Protein AF-A0A0P9D213-F1 (afdb_monomer_lite)

Foldseek 3Di:
DVPDDDDVVQVKDKDFDDFPPDPPGGFWMWIKGQDPDQFDQAFQAGEHDPVCCVVVSGVYHSLLEMEREDTTGHQLCDPVHVQVDPVGADWDQDPVRDTDGLSLLVVLLVCLQCVQLVSCVVPPDPCLVDPNGRFKYKYKDQVVVDVCPSLVSNPWDFGDADPNRITMTM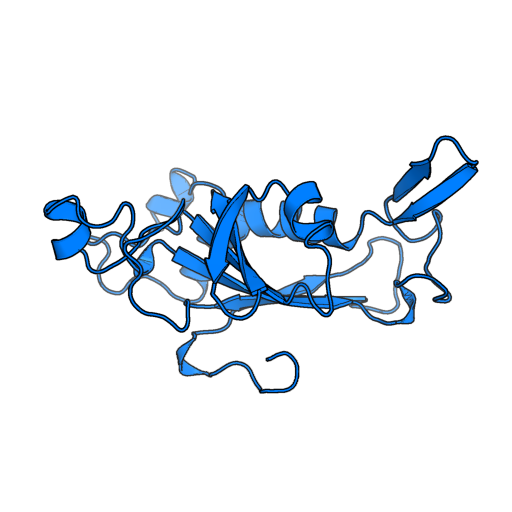DTGRGDDPVSSVD

Organism: NCBI:txid186479

Structure (mmCIF, N/CA/C/O backbone):
data_AF-A0A0P9D213-F1
#
_entry.id   AF-A0A0P9D213-F1
#
loop_
_atom_site.group_PDB
_atom_site.id
_atom_site.type_symbol
_atom_site.label_atom_id
_atom_site.label_alt_id
_atom_site.label_comp_id
_atom_site.label_asym_id
_atom_site.label_entity_id
_atom_site.label_seq_id
_atom_site.pdbx_PDB_ins_code
_atom_site.Cartn_x
_atom_site.Cartn_y
_atom_site.Cartn_z
_atom_site.occupancy
_atom_site.B_iso_or_equiv
_atom_site.auth_seq_id
_atom_site.auth_comp_id
_atom_site.auth_asym_id
_atom_site.auth_atom_id
_atom_site.pdbx_PDB_model_num
ATOM 1 N N . TYR A 1 1 ? -9.073 9.978 -10.213 1.00 45.28 1 TYR A N 1
ATOM 2 C CA . TYR A 1 1 ? -8.517 9.809 -8.860 1.00 45.28 1 TYR A CA 1
ATOM 3 C C . TYR A 1 1 ? -6.986 9.877 -8.818 1.00 45.28 1 TYR A C 1
ATOM 5 O O . TYR A 1 1 ? -6.485 10.390 -7.838 1.00 45.28 1 TYR A O 1
ATOM 13 N N . LEU A 1 2 ? -6.234 9.449 -9.853 1.00 41.19 2 LEU A N 1
ATOM 14 C CA . LEU A 1 2 ? -4.750 9.419 -9.862 1.00 41.19 2 LEU A CA 1
ATOM 15 C C . LEU A 1 2 ? -4.012 10.747 -10.168 1.00 41.19 2 LEU A C 1
ATOM 17 O O . LEU A 1 2 ? -2.819 10.824 -9.909 1.00 41.19 2 LEU A O 1
ATOM 21 N N . HIS A 1 3 ? -4.684 11.780 -10.694 1.00 46.53 3 HIS A N 1
ATOM 22 C CA . HIS A 1 3 ? -4.050 13.066 -11.067 1.00 46.53 3 HIS A CA 1
ATOM 23 C C . HIS A 1 3 ? -4.221 14.181 -10.027 1.00 46.53 3 HIS A C 1
ATOM 25 O O . HIS A 1 3 ? -3.704 15.278 -10.208 1.00 46.53 3 HIS A O 1
ATOM 31 N N . THR A 1 4 ? -4.960 13.915 -8.952 1.00 56.75 4 THR A N 1
ATOM 32 C CA . THR A 1 4 ? -5.141 14.870 -7.858 1.00 56.75 4 THR A CA 1
ATOM 33 C C . THR A 1 4 ? -4.015 14.663 -6.842 1.00 56.75 4 THR A C 1
ATOM 35 O O . THR A 1 4 ? -3.718 13.498 -6.527 1.00 56.75 4 THR A O 1
ATOM 38 N N . PRO A 1 5 ? -3.386 15.746 -6.339 1.00 64.38 5 PRO A N 1
ATOM 39 C CA . PRO A 1 5 ? -2.463 15.668 -5.213 1.00 64.38 5 PRO A CA 1
ATOM 40 C C . PRO A 1 5 ? -3.086 14.898 -4.048 1.00 64.38 5 PRO A C 1
ATOM 42 O O . PRO A 1 5 ? -4.297 14.966 -3.835 1.00 64.38 5 PRO A O 1
ATOM 45 N N . VAL A 1 6 ? -2.264 14.156 -3.306 1.00 63.09 6 VAL A N 1
ATOM 46 C CA . VAL A 1 6 ? -2.718 13.528 -2.060 1.00 63.09 6 VAL A CA 1
ATOM 47 C C . VAL A 1 6 ? -3.039 14.645 -1.068 1.00 63.09 6 VAL A C 1
ATOM 49 O O . VAL A 1 6 ? -2.228 15.552 -0.888 1.00 63.09 6 VAL A O 1
ATOM 52 N N . ASP A 1 7 ? -4.222 14.596 -0.454 1.00 67.56 7 ASP A N 1
ATOM 53 C CA . ASP A 1 7 ? -4.627 15.568 0.562 1.00 67.56 7 ASP A CA 1
ATOM 54 C C . ASP A 1 7 ? -3.630 15.533 1.732 1.00 67.56 7 ASP A C 1
ATOM 56 O O . ASP A 1 7 ? -3.331 14.470 2.279 1.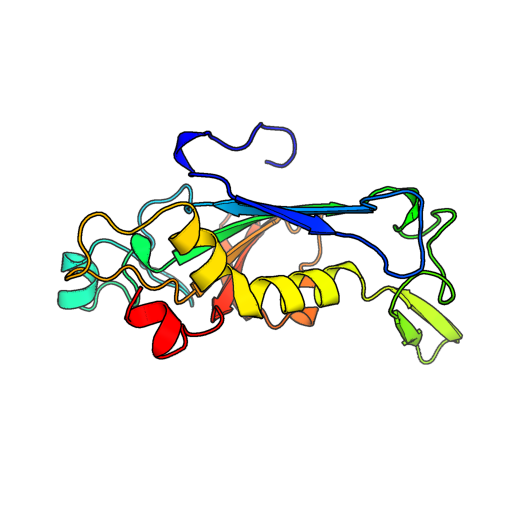00 67.56 7 ASP A O 1
ATOM 60 N N . SER A 1 8 ? -3.085 16.686 2.123 1.00 66.50 8 SER A N 1
ATOM 61 C CA . SER A 1 8 ? -2.087 16.767 3.197 1.00 66.50 8 SER A CA 1
ATOM 62 C C . SER A 1 8 ? -2.641 16.320 4.554 1.00 66.50 8 SER A C 1
ATOM 64 O O . SER A 1 8 ? -1.885 15.833 5.397 1.00 66.50 8 SER A O 1
ATOM 66 N N . ARG A 1 9 ? -3.964 16.395 4.751 1.00 69.56 9 ARG A N 1
ATOM 67 C CA . ARG A 1 9 ? -4.657 15.884 5.944 1.00 69.56 9 ARG A CA 1
ATOM 68 C C . ARG A 1 9 ? -4.638 14.360 6.012 1.00 69.56 9 ARG A C 1
ATOM 70 O O . ARG A 1 9 ? -4.744 13.806 7.104 1.00 69.56 9 ARG A O 1
ATOM 77 N N . CYS A 1 10 ? -4.417 13.678 4.886 1.00 73.06 10 CYS A N 1
ATOM 78 C CA . CYS A 1 10 ? -4.203 12.233 4.862 1.00 73.06 10 CYS A CA 1
ATOM 79 C C . CYS A 1 10 ? -2.854 11.824 5.459 1.00 73.06 10 CYS A C 1
ATOM 81 O O . CYS A 1 10 ? -2.570 10.632 5.491 1.00 73.06 10 CYS A O 1
ATOM 83 N N . SER A 1 11 ? -2.040 12.761 5.962 1.00 83.94 11 SER A N 1
ATOM 84 C CA . SER A 1 11 ? -0.811 12.437 6.685 1.00 83.94 11 SER A CA 1
ATOM 85 C C . SER A 1 11 ? 0.105 11.510 5.871 1.00 83.94 11 SER A C 1
ATOM 87 O O . SER A 1 11 ? 0.428 10.416 6.328 1.00 83.94 11 SER A O 1
ATOM 89 N N . PRO A 1 12 ? 0.496 11.905 4.643 1.00 90.69 12 PRO A N 1
ATOM 90 C CA . PRO A 1 12 ? 1.186 11.004 3.736 1.00 90.69 12 PRO A CA 1
ATOM 91 C C . PRO A 1 12 ? 2.543 10.559 4.290 1.00 90.69 12 PRO A C 1
ATOM 93 O O . PRO A 1 12 ? 3.237 11.324 4.968 1.00 90.69 12 PRO A O 1
ATOM 96 N N . PHE A 1 13 ? 2.897 9.326 3.950 1.00 94.50 13 PHE A N 1
ATOM 97 C CA . PHE A 1 13 ? 4.195 8.687 4.134 1.00 94.50 13 PHE A CA 1
ATOM 98 C C . PHE A 1 13 ? 4.576 8.038 2.801 1.00 94.50 13 PHE A C 1
ATOM 100 O O . PHE A 1 13 ? 3.705 7.492 2.119 1.00 94.50 13 PHE A O 1
ATOM 107 N N . ALA A 1 14 ? 5.850 8.083 2.410 1.00 95.81 14 ALA A N 1
ATOM 108 C CA . ALA A 1 14 ? 6.287 7.495 1.150 1.00 95.81 14 ALA A CA 1
ATOM 109 C C . ALA A 1 14 ? 7.551 6.650 1.305 1.00 95.81 14 ALA A C 1
ATOM 111 O O . ALA A 1 14 ? 8.540 7.113 1.865 1.00 95.81 14 ALA A O 1
ATOM 112 N N . TYR A 1 15 ? 7.532 5.457 0.712 1.00 97.69 15 TYR A N 1
ATOM 113 C CA . TYR A 1 15 ? 8.751 4.716 0.404 1.00 97.69 15 TYR A CA 1
ATOM 114 C C . TYR A 1 15 ? 9.215 5.054 -1.004 1.00 97.69 15 TYR A C 1
ATOM 116 O O . TYR A 1 15 ? 8.411 5.089 -1.942 1.00 97.69 15 TYR A O 1
ATOM 124 N N . LEU A 1 16 ? 10.521 5.240 -1.158 1.00 97.31 16 LEU A N 1
ATOM 125 C CA . LEU A 1 16 ? 11.175 5.226 -2.458 1.00 97.31 16 LEU A CA 1
ATOM 126 C C . LEU A 1 16 ? 11.494 3.776 -2.828 1.00 97.31 16 LEU A C 1
ATOM 128 O O . LEU A 1 16 ? 11.926 2.995 -1.986 1.00 97.31 16 LEU A O 1
ATOM 132 N N . ILE A 1 17 ? 11.244 3.411 -4.083 1.00 96.69 17 ILE A N 1
ATOM 133 C CA . ILE A 1 17 ? 11.586 2.089 -4.609 1.00 96.69 17 ILE A CA 1
ATOM 134 C C . ILE A 1 17 ? 12.923 2.223 -5.316 1.00 96.69 17 ILE A C 1
ATOM 136 O O . ILE A 1 17 ? 13.013 2.902 -6.338 1.00 96.69 17 ILE A O 1
ATOM 140 N N . GLU A 1 18 ? 13.936 1.545 -4.802 1.00 95.00 18 GLU A N 1
ATOM 141 C CA . GLU A 1 18 ? 15.271 1.486 -5.389 1.00 95.00 18 GLU A CA 1
ATOM 142 C C . GLU A 1 18 ? 15.564 0.060 -5.857 1.00 95.00 18 GLU A C 1
ATOM 144 O O . GLU A 1 18 ? 15.065 -0.914 -5.290 1.00 95.00 18 GLU A O 1
ATOM 149 N N . LEU A 1 19 ? 16.340 -0.070 -6.932 1.00 91.38 19 LEU A N 1
ATOM 150 C CA . LEU A 1 19 ? 16.839 -1.366 -7.380 1.00 91.38 19 LEU A CA 1
ATOM 151 C C . LEU A 1 19 ? 18.293 -1.469 -6.946 1.00 91.38 19 LEU A C 1
ATOM 153 O O . LEU A 1 19 ? 19.106 -0.644 -7.346 1.00 91.38 19 LEU A O 1
ATOM 157 N N . GLU A 1 20 ? 18.630 -2.520 -6.204 1.00 84.06 20 GLU A N 1
ATOM 158 C CA . GLU A 1 20 ? 19.987 -2.764 -5.693 1.00 84.06 20 GLU A CA 1
ATOM 159 C C . GLU A 1 20 ? 21.069 -2.656 -6.786 1.00 84.06 20 GLU A C 1
ATOM 161 O O . GLU A 1 20 ? 22.173 -2.176 -6.552 1.00 84.06 20 GLU A O 1
ATOM 166 N N . ARG A 1 21 ? 20.738 -3.083 -8.009 1.00 78.44 21 ARG A N 1
ATOM 167 C CA . ARG A 1 21 ? 21.662 -3.143 -9.151 1.00 78.44 21 ARG A CA 1
ATOM 168 C C . ARG A 1 21 ? 21.598 -1.924 -10.073 1.00 78.44 21 ARG A C 1
ATOM 170 O O . ARG A 1 21 ? 22.211 -1.947 -11.140 1.00 78.44 21 ARG A O 1
ATOM 177 N N . ASP A 1 22 ? 20.840 -0.890 -9.715 1.00 79.25 22 ASP A N 1
ATOM 178 C CA . ASP A 1 22 ? 20.659 0.308 -10.537 1.00 79.25 22 ASP A CA 1
ATOM 179 C C . ASP A 1 22 ? 21.173 1.556 -9.803 1.00 79.25 22 ASP A C 1
ATOM 181 O O . ASP A 1 22 ? 20.499 2.078 -8.916 1.00 79.25 22 ASP A O 1
ATOM 185 N N . PRO A 1 23 ? 22.343 2.096 -10.186 1.00 77.75 23 PRO A N 1
ATOM 186 C CA . PRO A 1 23 ? 22.895 3.288 -9.549 1.00 77.75 23 PRO A CA 1
ATOM 187 C C . PRO A 1 23 ? 22.155 4.579 -9.940 1.00 77.75 23 PRO A C 1
ATOM 189 O O . PRO A 1 23 ? 22.511 5.655 -9.468 1.00 77.75 23 PRO A O 1
ATOM 192 N N . ALA A 1 24 ? 21.145 4.519 -10.818 1.00 82.62 24 ALA A N 1
ATOM 193 C CA . ALA A 1 24 ? 20.436 5.700 -11.312 1.00 82.62 24 ALA A CA 1
ATOM 194 C C . ALA A 1 24 ? 19.400 6.288 -10.331 1.00 82.62 24 ALA A C 1
ATOM 196 O O . ALA A 1 24 ? 18.658 7.193 -10.720 1.00 82.62 24 ALA A O 1
ATOM 197 N N . GLY A 1 25 ? 19.338 5.781 -9.098 1.00 88.38 25 GLY A N 1
ATOM 198 C CA . GLY A 1 25 ? 18.436 6.248 -8.048 1.00 88.38 25 GLY A CA 1
ATOM 199 C C . GLY A 1 25 ? 17.037 5.614 -8.092 1.00 88.38 25 GLY A C 1
ATOM 200 O O . GLY A 1 25 ? 16.827 4.605 -8.774 1.00 88.38 25 GLY A O 1
ATOM 201 N N . PRO A 1 26 ? 16.063 6.199 -7.368 1.00 94.94 26 PRO A N 1
ATOM 202 C CA . PRO A 1 26 ? 14.725 5.636 -7.224 1.00 94.94 26 PRO A CA 1
ATOM 203 C C . PRO A 1 26 ? 13.997 5.419 -8.554 1.00 94.94 26 PRO A C 1
ATOM 205 O O . PRO A 1 26 ? 13.905 6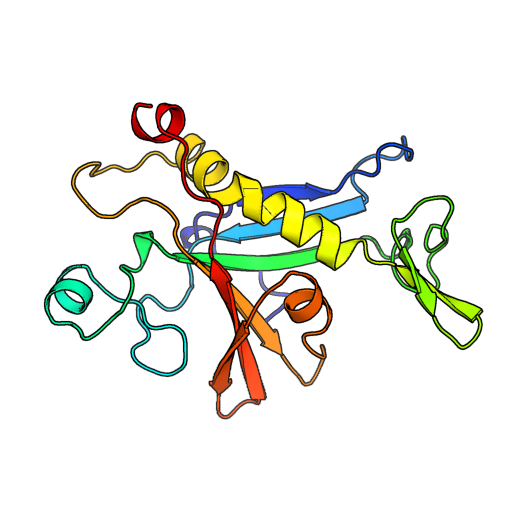.308 -9.402 1.00 94.94 26 PRO A O 1
ATOM 208 N N . VAL A 1 27 ? 13.403 4.237 -8.707 1.00 96.12 27 VAL A N 1
ATOM 209 C CA . VAL A 1 27 ? 12.603 3.824 -9.870 1.00 96.12 27 VAL A CA 1
ATOM 210 C C . VAL A 1 27 ? 11.099 3.896 -9.632 1.00 96.12 27 VAL A C 1
ATOM 212 O O . VAL A 1 27 ? 10.313 3.524 -10.504 1.00 96.12 27 VAL A O 1
ATOM 215 N N . GLY A 1 28 ? 10.673 4.368 -8.468 1.00 96.62 28 GLY A N 1
ATOM 216 C CA . GLY A 1 28 ? 9.267 4.480 -8.123 1.00 96.62 28 GLY A CA 1
ATOM 217 C C . GLY A 1 28 ? 9.057 4.913 -6.684 1.00 96.62 28 GLY A C 1
ATOM 218 O O . GLY A 1 28 ? 10.009 5.197 -5.958 1.00 96.62 28 GLY A O 1
ATOM 219 N N . CYS A 1 29 ? 7.796 4.949 -6.276 1.00 97.19 29 CYS A N 1
ATOM 220 C CA . CYS A 1 29 ? 7.417 5.176 -4.894 1.00 97.19 29 CYS A CA 1
ATOM 221 C C . CYS A 1 29 ? 6.079 4.515 -4.551 1.00 97.19 29 CYS A C 1
ATOM 223 O O . CYS A 1 29 ? 5.211 4.308 -5.409 1.00 97.19 29 CYS A O 1
ATOM 225 N N . LEU A 1 30 ? 5.917 4.209 -3.267 1.00 97.75 30 LEU A N 1
ATOM 226 C CA . LEU A 1 30 ? 4.656 3.800 -2.658 1.00 97.75 30 LEU A CA 1
ATOM 227 C C . LEU A 1 30 ? 4.235 4.896 -1.689 1.00 97.75 30 LEU A C 1
ATOM 229 O O . LEU A 1 30 ? 5.031 5.277 -0.836 1.00 97.75 30 LEU A O 1
ATOM 233 N N . ILE A 1 31 ? 3.008 5.399 -1.816 1.00 95.94 31 ILE A N 1
ATOM 234 C CA . ILE A 1 31 ? 2.483 6.439 -0.924 1.00 95.94 31 ILE A CA 1
ATOM 235 C C . ILE A 1 31 ? 1.364 5.850 -0.083 1.00 95.94 31 ILE A C 1
ATOM 237 O O . ILE A 1 31 ? 0.342 5.409 -0.617 1.00 95.94 31 ILE A O 1
ATOM 241 N N . PHE A 1 32 ? 1.560 5.906 1.226 1.00 95.88 32 PHE A N 1
ATOM 242 C CA . PHE A 1 32 ? 0.596 5.545 2.247 1.00 95.88 32 PHE A CA 1
ATOM 243 C C . PHE A 1 32 ? 0.024 6.802 2.899 1.00 95.88 32 PHE A C 1
ATOM 245 O O . PHE A 1 32 ? 0.648 7.862 2.905 1.00 95.88 32 PHE A O 1
ATOM 252 N N . GLY A 1 33 ? -1.172 6.688 3.459 1.00 93.62 33 GLY A N 1
ATOM 253 C CA . GLY A 1 33 ? -1.786 7.740 4.257 1.00 93.62 33 GLY A CA 1
ATOM 254 C C . GLY A 1 33 ? -3.063 7.254 4.920 1.00 93.62 33 GLY A C 1
ATOM 255 O O . GLY A 1 33 ? -3.482 6.112 4.739 1.00 93.62 33 GLY A O 1
ATOM 256 N N . ARG A 1 34 ? -3.713 8.126 5.679 1.00 92.31 34 ARG A N 1
ATOM 257 C CA . ARG A 1 34 ? -5.028 7.848 6.252 1.00 92.31 34 ARG A CA 1
ATOM 258 C C . ARG A 1 34 ? -6.080 7.701 5.144 1.00 92.31 34 ARG A C 1
ATOM 260 O O . ARG A 1 34 ? -6.037 8.451 4.161 1.00 92.31 34 ARG A O 1
ATOM 267 N N . PRO A 1 35 ? -7.028 6.755 5.275 1.00 90.12 35 PRO A N 1
ATOM 268 C CA . PRO A 1 35 ? -8.161 6.663 4.363 1.00 90.12 35 PRO A CA 1
ATOM 269 C C . PRO A 1 35 ? -8.938 7.985 4.297 1.00 90.12 35 PRO A C 1
ATOM 271 O O . PRO A 1 35 ? -9.138 8.643 5.314 1.00 90.12 35 PRO A O 1
ATOM 274 N N . GLU A 1 36 ? -9.409 8.363 3.105 1.00 82.19 36 GLU A N 1
ATOM 275 C CA . GLU A 1 36 ? -10.245 9.565 2.946 1.00 82.19 36 GLU A CA 1
ATOM 276 C C . GLU A 1 36 ? -11.613 9.406 3.626 1.00 82.19 36 GLU A C 1
ATOM 278 O O . GLU A 1 36 ? -12.118 10.330 4.261 1.00 82.19 36 GLU A O 1
ATOM 283 N N . ALA A 1 37 ? -12.217 8.220 3.514 1.00 84.62 37 ALA A N 1
ATOM 284 C CA . ALA A 1 37 ? -13.428 7.889 4.247 1.00 84.62 37 ALA A CA 1
ATOM 285 C C . ALA A 1 37 ? -13.070 7.566 5.698 1.00 84.62 37 ALA A C 1
ATOM 287 O O . ALA A 1 37 ? -12.261 6.676 5.943 1.00 84.62 37 ALA A O 1
ATOM 288 N N . THR A 1 38 ? -13.714 8.242 6.649 1.00 85.12 38 THR A N 1
ATOM 289 C CA . THR A 1 38 ? -13.488 8.055 8.093 1.00 85.12 38 THR A CA 1
ATOM 290 C C . THR A 1 38 ? -14.225 6.856 8.683 1.00 85.12 38 THR A C 1
ATOM 292 O O . THR A 1 38 ? -13.975 6.502 9.832 1.00 85.12 38 THR A O 1
ATOM 295 N N . ARG A 1 39 ? -15.146 6.254 7.922 1.00 91.81 39 ARG A N 1
ATOM 296 C CA . ARG A 1 39 ? -15.941 5.095 8.333 1.00 91.81 39 ARG A CA 1
ATOM 297 C C . ARG A 1 39 ? -16.392 4.264 7.138 1.00 91.81 39 ARG A C 1
ATOM 299 O O . ARG A 1 39 ? -16.655 4.810 6.065 1.00 91.81 39 ARG A O 1
ATOM 306 N N . CYS A 1 40 ? -16.546 2.969 7.362 1.00 93.19 40 CYS A N 1
ATOM 307 C CA . CYS A 1 40 ? -17.130 2.003 6.447 1.00 93.19 40 CYS A CA 1
ATOM 308 C C . CYS A 1 40 ? -17.665 0.819 7.261 1.00 93.19 40 CYS A C 1
ATOM 310 O O . CYS A 1 40 ? -16.948 0.262 8.086 1.00 93.19 40 CYS A O 1
ATOM 312 N N . TYR A 1 41 ? -18.921 0.440 7.036 1.00 93.81 41 TYR A N 1
ATOM 313 C CA . TYR A 1 41 ? -19.611 -0.584 7.831 1.00 93.81 41 TYR A CA 1
ATOM 314 C C . TYR A 1 41 ? -20.075 -1.776 6.980 1.00 93.81 41 TYR A C 1
ATOM 316 O O . TYR A 1 41 ? -20.926 -2.548 7.410 1.00 93.81 41 TYR A O 1
ATOM 324 N N . ASP A 1 42 ? -19.551 -1.907 5.762 1.00 90.19 42 ASP A N 1
ATOM 325 C CA . ASP A 1 42 ? -19.965 -2.896 4.774 1.00 90.19 42 ASP A CA 1
ATOM 326 C C . ASP A 1 42 ? -18.782 -3.576 4.058 1.00 90.19 42 ASP A C 1
ATOM 328 O O . ASP A 1 42 ? -17.682 -3.037 3.918 1.00 90.19 42 ASP A O 1
ATOM 332 N N . GLY A 1 43 ? -19.030 -4.794 3.568 1.00 91.12 43 GLY A N 1
ATOM 333 C CA . GLY A 1 43 ? -18.042 -5.611 2.861 1.00 91.12 43 GLY A CA 1
ATOM 334 C C . GLY A 1 43 ? -17.054 -6.336 3.782 1.00 91.12 43 GLY A C 1
ATOM 335 O O . GLY A 1 43 ? -17.278 -6.486 4.980 1.00 91.12 43 GLY A O 1
ATOM 336 N N . GLY A 1 44 ? -15.952 -6.812 3.198 1.00 92.56 44 GLY A N 1
ATOM 337 C CA . GLY A 1 44 ? -14.915 -7.586 3.895 1.00 92.56 44 GLY A CA 1
ATOM 338 C C . GLY A 1 44 ? -13.987 -6.770 4.803 1.00 92.56 44 GLY A C 1
ATOM 339 O O . GLY A 1 44 ? -13.173 -7.354 5.507 1.00 92.56 44 GLY A O 1
ATOM 340 N N . LEU A 1 45 ? -14.105 -5.439 4.796 1.00 95.56 45 LEU A N 1
ATOM 341 C CA . LEU A 1 45 ? -13.338 -4.535 5.651 1.00 95.56 45 LEU A CA 1
ATOM 342 C C . LEU A 1 45 ? -14.263 -3.459 6.214 1.00 95.56 45 LEU A C 1
ATOM 344 O O . LEU A 1 45 ? -14.725 -2.596 5.464 1.00 95.56 45 LEU A O 1
ATOM 348 N N . THR A 1 46 ? -14.451 -3.469 7.532 1.00 96.44 46 THR A N 1
ATOM 349 C CA . THR A 1 46 ? -15.231 -2.455 8.250 1.00 96.44 46 THR A CA 1
ATOM 350 C C . THR A 1 46 ? -14.353 -1.711 9.245 1.00 96.44 46 THR A C 1
ATOM 352 O O . THR A 1 46 ? -13.560 -2.315 9.966 1.00 96.44 46 THR A O 1
ATOM 355 N N . TYR A 1 47 ? -14.480 -0.390 9.278 1.00 96.19 47 TYR A N 1
ATOM 356 C CA . TYR A 1 47 ? -13.734 0.459 10.193 1.00 96.19 47 TYR A CA 1
ATOM 357 C C . TYR A 1 47 ? -14.529 1.715 10.563 1.00 96.19 47 TYR A C 1
ATOM 359 O O . TYR A 1 47 ? -15.356 2.194 9.783 1.00 96.19 47 TYR A O 1
ATOM 367 N N . GLY A 1 48 ? -14.301 2.259 11.752 1.00 95.19 48 GLY A N 1
ATOM 368 C CA . GLY A 1 48 ? -15.078 3.387 12.267 1.00 95.19 48 GLY A CA 1
ATOM 369 C C . GLY A 1 48 ? -14.403 4.087 13.436 1.00 95.19 48 GLY A C 1
ATOM 370 O O . GLY A 1 48 ? -13.185 4.199 13.475 1.00 95.19 48 GLY A O 1
ATOM 371 N N . SER A 1 49 ? -15.202 4.606 14.361 1.00 94.00 49 SER A N 1
ATOM 372 C CA . SER A 1 49 ? -14.693 5.110 15.643 1.00 94.00 49 SER A CA 1
ATOM 373 C C . SER A 1 49 ? -14.500 3.977 16.656 1.00 94.00 49 SER A C 1
ATOM 375 O O . SER A 1 49 ? -15.121 2.924 16.510 1.00 94.00 49 SER A O 1
ATOM 377 N N . LEU A 1 50 ? -13.752 4.226 17.732 1.00 92.94 50 LEU A N 1
ATOM 378 C CA . LEU A 1 50 ? -13.603 3.295 18.854 1.00 92.94 50 LEU A CA 1
ATOM 379 C C . LEU A 1 50 ? -14.961 2.806 19.375 1.00 92.94 50 LEU A C 1
ATOM 381 O O . LEU A 1 50 ? -15.185 1.608 19.513 1.00 92.94 50 LEU A O 1
ATOM 385 N N . ALA A 1 51 ? -15.924 3.718 19.528 1.00 94.75 51 ALA A N 1
ATOM 386 C CA . ALA A 1 51 ? -17.284 3.376 19.937 1.00 94.75 51 ALA A CA 1
ATOM 387 C C . ALA A 1 51 ? -18.017 2.466 18.928 1.00 94.75 51 ALA A C 1
ATOM 389 O O . ALA A 1 51 ? -18.901 1.703 19.315 1.00 94.75 51 ALA A O 1
ATOM 390 N N . ASP A 1 52 ? -17.696 2.539 17.630 1.00 95.69 52 ASP A N 1
ATOM 391 C CA . ASP A 1 52 ? -18.240 1.605 16.637 1.00 95.69 52 ASP A CA 1
ATOM 392 C C . ASP A 1 52 ? -17.627 0.208 16.790 1.00 95.69 52 ASP A C 1
ATOM 394 O O . ASP A 1 52 ? -18.346 -0.777 16.613 1.00 95.69 52 ASP A O 1
ATOM 398 N N . VAL A 1 53 ? -16.342 0.116 17.146 1.00 94.38 53 VAL A N 1
ATOM 399 C CA . VAL A 1 53 ? -15.657 -1.158 17.420 1.00 94.38 53 VAL A CA 1
ATOM 400 C C . VAL A 1 53 ? -16.212 -1.809 18.684 1.00 94.38 53 VAL A C 1
ATOM 402 O O . VAL A 1 53 ? -16.637 -2.961 18.644 1.00 94.38 53 VAL A O 1
ATOM 405 N N . GLU A 1 54 ? -16.320 -1.058 19.780 1.00 94.62 54 GLU A N 1
ATOM 406 C CA . GLU A 1 54 ? -16.875 -1.537 21.057 1.00 94.62 54 GLU A CA 1
ATOM 407 C C . GLU A 1 54 ? -18.323 -2.032 20.923 1.00 94.62 54 GLU A C 1
ATOM 409 O O . GLU A 1 54 ? -18.740 -2.970 21.600 1.00 94.62 54 GLU A O 1
ATOM 414 N N . ARG A 1 55 ? -19.099 -1.425 20.016 1.00 95.94 55 ARG A N 1
ATOM 415 C CA . ARG A 1 55 ? -20.482 -1.827 19.705 1.00 95.94 55 ARG A CA 1
ATOM 416 C C . ARG A 1 55 ? -20.578 -2.934 18.651 1.00 95.94 55 ARG A C 1
ATOM 418 O O . ARG A 1 55 ? -21.689 -3.285 18.256 1.00 95.94 55 ARG A O 1
ATOM 425 N N . GLY A 1 56 ? -19.452 -3.443 18.149 1.00 94.06 56 GLY A N 1
ATOM 426 C CA . GLY A 1 56 ? -19.399 -4.491 17.125 1.00 94.06 56 GLY A CA 1
ATOM 427 C C . GLY A 1 56 ? -19.888 -4.058 15.738 1.00 94.06 56 GLY A C 1
ATOM 428 O O . GLY A 1 56 ? -20.211 -4.905 14.909 1.00 94.06 56 GLY A O 1
ATOM 429 N N . ARG A 1 57 ? -19.971 -2.748 15.465 1.00 95.06 57 ARG A N 1
ATOM 430 C CA . ARG A 1 57 ? -20.361 -2.198 14.151 1.00 95.06 57 ARG A CA 1
ATOM 431 C C . ARG A 1 57 ? -19.201 -2.146 13.159 1.00 95.06 57 ARG A C 1
ATOM 433 O O . ARG A 1 57 ? -19.439 -2.055 11.957 1.00 95.06 57 ARG A O 1
ATOM 440 N N . ALA A 1 58 ? -17.970 -2.141 13.659 1.00 96.50 58 ALA A N 1
ATOM 441 C CA . ALA A 1 58 ? -16.747 -2.101 12.874 1.00 96.50 58 ALA A CA 1
ATOM 442 C C . ALA A 1 58 ? -15.717 -3.076 13.454 1.00 96.50 58 ALA A C 1
ATOM 444 O O . ALA A 1 58 ? -15.675 -3.285 14.662 1.00 96.50 58 ALA A O 1
ATOM 445 N N . GLN A 1 59 ? -14.886 -3.661 12.593 1.00 96.19 59 GLN A N 1
ATOM 446 C CA . GLN A 1 59 ? -13.794 -4.548 13.007 1.00 96.19 59 GLN A CA 1
ATOM 447 C C . GLN A 1 59 ? -12.565 -3.777 13.495 1.00 96.19 59 GLN A C 1
ATOM 449 O O . GLN A 1 59 ? -11.837 -4.281 14.344 1.00 96.19 59 GLN A O 1
ATOM 454 N N . TYR A 1 60 ? -12.340 -2.580 12.951 1.00 96.38 60 TYR A N 1
ATOM 455 C CA . TYR A 1 60 ? -11.163 -1.762 13.231 1.00 96.38 60 TYR A CA 1
ATOM 456 C C . TYR A 1 60 ? -11.551 -0.325 13.574 1.00 96.38 60 TYR A C 1
ATOM 458 O O . TYR A 1 60 ? -12.521 0.224 13.036 1.00 96.38 60 TYR A O 1
ATOM 466 N N . ASP A 1 61 ? -10.767 0.322 14.424 1.00 94.94 61 ASP A N 1
ATOM 467 C CA . ASP A 1 61 ? -10.792 1.773 14.518 1.00 94.94 61 ASP A CA 1
ATOM 468 C C . ASP A 1 61 ? -10.115 2.370 13.270 1.00 94.94 61 ASP A C 1
ATOM 470 O O . ASP A 1 61 ? -9.198 1.796 12.678 1.00 94.94 61 ASP A O 1
ATOM 474 N N . ARG A 1 62 ? -10.572 3.542 12.829 1.00 93.06 62 ARG A N 1
ATOM 475 C CA . ARG A 1 62 ? -10.008 4.275 11.687 1.00 93.06 62 ARG A CA 1
ATOM 476 C C . ARG A 1 62 ? -8.499 4.523 11.815 1.00 93.06 62 ARG A C 1
ATOM 478 O O . ARG A 1 62 ? -7.826 4.668 10.795 1.00 93.06 62 ARG A O 1
ATOM 485 N N . TRP A 1 63 ? -7.974 4.614 13.035 1.00 92.00 63 TRP A N 1
ATOM 486 C CA . TRP A 1 63 ? -6.562 4.825 13.331 1.00 92.00 63 TRP A CA 1
ATOM 487 C C . TRP A 1 63 ? -5.729 3.555 13.148 1.00 92.00 63 TRP A C 1
ATOM 489 O O . TRP A 1 63 ? -4.530 3.667 12.904 1.00 92.00 63 TRP A O 1
ATOM 499 N N . GLU A 1 64 ? -6.354 2.380 13.131 1.00 94.88 64 GLU A N 1
ATOM 500 C CA . GLU A 1 64 ? -5.705 1.092 12.858 1.00 94.88 64 GLU A CA 1
ATOM 501 C C . GLU A 1 64 ? -5.617 0.788 11.349 1.00 94.88 64 GLU A C 1
ATOM 503 O O . GLU A 1 64 ? -5.077 -0.243 10.941 1.00 94.88 64 GLU A O 1
ATOM 508 N N . VAL A 1 65 ? -6.149 1.677 10.500 1.00 95.75 65 VAL A N 1
ATOM 509 C CA . VAL A 1 65 ? -6.208 1.498 9.045 1.00 95.75 65 VAL A CA 1
ATOM 510 C C . VAL A 1 65 ? -5.337 2.529 8.323 1.00 95.75 65 VAL A C 1
ATOM 512 O O . VAL A 1 65 ? -5.430 3.742 8.551 1.00 95.75 65 VAL A O 1
ATOM 515 N N . LEU A 1 66 ? -4.520 2.047 7.384 1.00 96.19 66 LEU A N 1
ATOM 516 C CA . LEU A 1 66 ? -3.827 2.861 6.385 1.00 96.19 66 LEU A CA 1
ATOM 517 C C . LEU A 1 66 ? -4.340 2.570 4.976 1.00 96.19 66 LEU A C 1
ATOM 519 O O . LEU A 1 66 ? -4.888 1.516 4.679 1.00 96.19 66 LEU A O 1
ATOM 523 N N . ASN A 1 67 ? -4.144 3.530 4.086 1.00 96.12 67 ASN A N 1
ATOM 524 C CA . ASN A 1 67 ? -4.458 3.450 2.671 1.00 96.12 67 ASN A CA 1
ATOM 525 C C . ASN A 1 67 ? -3.161 3.522 1.861 1.00 96.12 67 ASN A C 1
ATOM 527 O O . ASN A 1 67 ? -2.478 4.546 1.898 1.00 96.12 67 ASN A O 1
ATOM 531 N N . LEU A 1 68 ? -2.859 2.482 1.082 1.00 96.44 68 LEU A N 1
ATOM 532 C CA . LEU A 1 68 ? -1.906 2.552 -0.023 1.00 96.44 68 LEU A CA 1
ATOM 533 C C . LEU A 1 68 ? -2.548 3.375 -1.149 1.00 96.44 68 LEU A C 1
ATOM 535 O O . LEU A 1 68 ? -3.227 2.852 -2.038 1.00 96.44 68 LEU A O 1
ATOM 539 N N . ALA A 1 69 ? -2.351 4.687 -1.074 1.00 92.25 69 ALA A N 1
ATOM 540 C CA . ALA A 1 69 ? -3.011 5.679 -1.911 1.00 92.25 69 ALA A CA 1
ATOM 541 C C . ALA A 1 69 ? -2.431 5.748 -3.332 1.00 92.25 69 ALA A C 1
ATOM 543 O O . ALA A 1 69 ? -3.154 6.082 -4.283 1.00 92.25 69 ALA A O 1
ATOM 544 N N . ARG A 1 70 ? -1.127 5.471 -3.486 1.00 90.88 70 ARG A N 1
ATOM 545 C CA . ARG A 1 70 ? -0.439 5.465 -4.785 1.00 90.88 70 ARG A CA 1
ATOM 546 C C . ARG A 1 70 ? 0.624 4.380 -4.868 1.00 90.88 70 ARG A C 1
ATOM 548 O O . ARG A 1 70 ? 1.412 4.192 -3.947 1.00 90.88 70 ARG A O 1
ATOM 555 N N . VAL A 1 71 ? 0.685 3.768 -6.044 1.00 94.38 71 VAL A N 1
ATOM 556 C CA . VAL A 1 71 ? 1.805 2.957 -6.518 1.00 94.38 71 VAL A CA 1
ATOM 557 C C . VAL A 1 71 ? 2.292 3.615 -7.799 1.00 94.38 71 VAL A C 1
ATOM 559 O O . VAL A 1 71 ? 1.542 3.691 -8.775 1.00 94.38 71 VAL A O 1
ATOM 562 N N . TYR A 1 72 ? 3.517 4.127 -7.791 1.00 94.56 72 TYR A N 1
ATOM 563 C CA . TYR A 1 72 ? 4.129 4.742 -8.961 1.00 94.56 72 TYR A CA 1
ATOM 564 C C . TYR A 1 72 ? 5.443 4.046 -9.293 1.00 94.56 72 TYR A C 1
ATOM 566 O O . TYR A 1 72 ? 6.276 3.816 -8.422 1.00 94.56 72 TYR A O 1
ATOM 574 N N . LEU A 1 73 ? 5.629 3.735 -10.572 1.00 95.75 73 LEU A N 1
ATOM 575 C CA . LEU A 1 73 ? 6.852 3.164 -11.119 1.00 95.75 73 LEU A CA 1
ATOM 576 C C . LEU A 1 73 ? 7.244 3.968 -12.354 1.00 95.75 73 LEU A C 1
ATOM 578 O O . LEU A 1 73 ? 6.380 4.330 -13.156 1.00 95.75 73 LEU A O 1
ATOM 582 N N . LEU A 1 74 ? 8.534 4.227 -12.538 1.00 95.56 74 LEU A N 1
ATOM 583 C CA . LEU A 1 74 ? 9.030 4.918 -13.722 1.00 95.56 74 LEU A CA 1
ATOM 584 C C . LEU A 1 74 ? 8.685 4.126 -14.991 1.00 95.56 74 LEU A C 1
ATOM 586 O O . LEU A 1 74 ? 8.790 2.898 -14.994 1.00 95.56 74 LEU A O 1
ATOM 590 N N . PRO A 1 75 ? 8.369 4.798 -16.113 1.00 95.94 75 PRO A N 1
ATOM 591 C CA . PRO A 1 75 ? 8.115 4.117 -17.383 1.00 95.94 75 PRO A CA 1
ATOM 592 C C . PRO A 1 75 ? 9.253 3.186 -17.828 1.00 95.94 75 PRO A C 1
ATOM 594 O O . PRO A 1 75 ? 9.013 2.200 -18.515 1.00 95.94 75 PRO A O 1
ATOM 597 N N . SER A 1 76 ? 10.498 3.458 -17.416 1.00 95.00 76 SER A N 1
ATOM 598 C CA . SER A 1 76 ? 11.655 2.614 -17.733 1.00 95.00 76 SER A CA 1
ATOM 599 C C . SER A 1 76 ? 11.551 1.195 -17.171 1.00 95.00 76 SER A C 1
ATOM 601 O O . SER A 1 76 ? 12.099 0.294 -17.798 1.00 95.00 76 SER A O 1
ATOM 603 N N . VAL A 1 77 ? 10.868 0.990 -16.041 1.00 95.00 77 VAL A N 1
ATOM 604 C CA . VAL A 1 77 ? 10.709 -0.317 -15.375 1.00 95.00 77 VAL A CA 1
ATOM 605 C C . VAL A 1 77 ? 9.327 -0.943 -15.609 1.00 95.00 77 VAL A C 1
ATOM 607 O O . VAL A 1 77 ? 9.009 -1.975 -15.024 1.00 95.00 77 VAL A O 1
ATOM 610 N N . GLN A 1 78 ? 8.493 -0.328 -16.452 1.00 94.75 78 GLN A N 1
ATOM 611 C CA . GLN A 1 78 ? 7.192 -0.857 -16.877 1.00 94.75 78 GLN A CA 1
ATOM 612 C C . GLN A 1 78 ? 7.316 -1.615 -18.205 1.00 94.75 78 GLN A C 1
ATOM 614 O O . GLN A 1 78 ? 8.317 -1.476 -18.899 1.00 94.75 78 GLN A O 1
ATOM 619 N N . ALA A 1 79 ? 6.305 -2.407 -18.577 1.00 92.31 79 ALA A N 1
ATOM 620 C CA . ALA A 1 79 ? 6.323 -3.199 -19.810 1.00 92.31 79 ALA A CA 1
ATOM 621 C C . ALA A 1 79 ? 6.682 -2.347 -21.047 1.00 92.31 79 ALA A C 1
ATOM 623 O O . ALA A 1 79 ? 6.092 -1.292 -21.272 1.00 92.31 79 ALA A O 1
ATOM 624 N N . GLY A 1 80 ? 7.666 -2.800 -21.833 1.00 93.06 80 GLY A N 1
ATOM 625 C CA . GLY A 1 80 ? 8.218 -2.057 -22.979 1.00 93.06 80 GLY A CA 1
ATOM 626 C C . GLY A 1 80 ? 9.273 -0.999 -22.619 1.00 93.06 80 GLY A C 1
ATOM 627 O O . GLY A 1 80 ? 9.897 -0.420 -23.506 1.00 93.06 80 GLY A O 1
ATOM 628 N N . GLY A 1 81 ? 9.509 -0.755 -21.332 1.00 94.44 81 GLY A N 1
ATOM 629 C CA . GLY A 1 81 ? 10.555 0.130 -20.840 1.00 94.44 81 GLY A CA 1
ATOM 630 C C . GLY A 1 81 ? 11.956 -0.473 -20.970 1.00 94.44 81 GLY A C 1
ATOM 631 O O . GLY A 1 81 ? 12.160 -1.681 -20.893 1.00 94.44 81 GLY A O 1
ATOM 632 N N . LYS A 1 82 ? 12.960 0.397 -21.106 1.00 93.25 82 LYS A N 1
ATOM 633 C CA . LYS A 1 82 ? 14.380 0.029 -21.275 1.00 93.25 82 LYS A CA 1
ATOM 634 C C . LYS A 1 82 ? 14.985 -0.822 -20.144 1.00 93.25 82 LYS A C 1
ATOM 636 O O . LYS A 1 82 ? 15.981 -1.499 -20.367 1.00 93.25 82 LYS A O 1
ATOM 641 N N . ARG A 1 83 ? 14.397 -0.797 -18.944 1.00 92.31 83 ARG A N 1
ATOM 642 C CA . ARG A 1 83 ? 14.799 -1.604 -17.778 1.00 92.31 83 ARG A CA 1
ATOM 643 C C . ARG A 1 83 ? 13.818 -2.747 -17.492 1.00 92.31 83 ARG A C 1
ATOM 645 O O . ARG A 1 83 ? 13.966 -3.423 -16.485 1.00 92.31 83 ARG A O 1
ATOM 652 N N . TYR A 1 84 ? 12.823 -2.989 -18.349 1.00 94.69 84 TYR A N 1
ATOM 653 C CA . TYR A 1 84 ? 11.862 -4.080 -18.182 1.00 94.69 84 TYR A CA 1
ATOM 654 C C . TYR A 1 84 ? 12.435 -5.406 -18.680 1.00 94.69 84 TYR A C 1
ATOM 656 O O . TYR A 1 84 ? 12.151 -5.853 -19.789 1.00 94.69 84 TYR A O 1
ATOM 664 N N . ASN A 1 85 ? 13.299 -6.013 -17.875 1.00 92.19 85 ASN A N 1
ATOM 665 C CA . ASN A 1 85 ? 13.873 -7.323 -18.154 1.00 92.19 85 ASN A CA 1
ATOM 666 C C . ASN A 1 85 ? 14.386 -7.984 -16.865 1.00 92.19 85 ASN A C 1
ATOM 668 O O . ASN A 1 85 ? 14.533 -7.335 -15.826 1.00 92.19 85 ASN A O 1
ATOM 672 N N . SER A 1 86 ? 14.708 -9.274 -16.966 1.00 93.25 86 SER A N 1
ATOM 673 C CA . SER A 1 86 ? 15.190 -10.106 -15.858 1.00 93.25 86 SER A CA 1
ATOM 674 C C . SER A 1 86 ? 16.565 -9.714 -15.309 1.00 93.25 86 SER A C 1
ATOM 676 O O . SER A 1 86 ? 16.968 -10.240 -14.277 1.00 93.25 86 SER A O 1
ATOM 678 N N . HIS A 1 87 ? 17.315 -8.844 -15.992 1.00 91.25 87 HIS A N 1
ATOM 679 C CA . HIS A 1 87 ? 18.606 -8.369 -15.495 1.00 91.25 87 HIS A CA 1
ATOM 680 C C . HIS A 1 87 ? 18.431 -7.312 -14.397 1.00 91.25 87 HIS A C 1
ATOM 682 O O . HIS A 1 87 ? 19.183 -7.317 -13.424 1.00 91.25 87 HIS A O 1
ATOM 688 N N . TYR A 1 88 ? 17.431 -6.433 -14.536 1.00 91.44 88 TYR A N 1
ATOM 689 C CA . TYR A 1 88 ? 17.176 -5.348 -13.581 1.00 91.44 88 TYR A CA 1
ATOM 690 C C . TYR A 1 88 ? 16.071 -5.656 -12.576 1.00 91.44 88 TYR A C 1
ATOM 692 O O . TYR A 1 88 ? 16.115 -5.159 -11.453 1.00 91.44 88 TYR A O 1
ATOM 700 N N . LEU A 1 89 ? 15.050 -6.412 -12.981 1.00 94.62 89 LEU A N 1
ATOM 701 C CA . LEU A 1 89 ? 13.807 -6.523 -12.226 1.00 94.62 89 LEU A CA 1
ATOM 702 C C . LEU A 1 89 ? 13.565 -7.951 -11.734 1.00 94.62 89 LEU A C 1
ATOM 704 O O . LEU A 1 89 ? 13.839 -8.906 -12.468 1.00 94.62 89 LEU A O 1
ATOM 708 N N . PRO A 1 90 ? 12.960 -8.115 -10.543 1.00 94.31 90 PRO A N 1
ATOM 709 C CA . PRO A 1 90 ? 12.447 -9.410 -10.128 1.00 94.31 90 PRO A CA 1
ATOM 710 C C . PRO A 1 90 ? 11.282 -9.813 -11.038 1.00 94.31 90 PRO A C 1
ATOM 712 O O . PRO A 1 90 ? 10.523 -8.963 -11.518 1.00 94.31 90 PRO A O 1
ATOM 715 N N . GLY A 1 91 ? 11.137 -11.111 -11.289 1.00 95.38 91 GLY A N 1
ATOM 716 C CA . GLY A 1 91 ? 10.102 -11.612 -12.179 1.00 95.38 91 GLY A CA 1
ATOM 717 C C . GLY A 1 91 ? 10.141 -13.119 -12.380 1.00 95.38 91 GLY A C 1
ATOM 718 O O . GLY A 1 91 ? 10.961 -13.822 -11.793 1.00 95.38 91 GLY A O 1
ATOM 719 N N . TYR A 1 92 ? 9.261 -13.604 -13.246 1.00 95.75 92 TYR A N 1
ATOM 720 C CA . TYR A 1 92 ? 9.198 -15.005 -13.653 1.00 95.75 92 TYR A CA 1
ATOM 721 C C . TYR A 1 92 ? 8.869 -15.117 -15.141 1.00 95.75 92 TYR A C 1
ATOM 723 O O . TYR A 1 92 ? 8.272 -14.217 -15.730 1.00 95.75 92 TYR A O 1
ATOM 731 N N . THR A 1 93 ? 9.242 -16.240 -15.748 1.00 96.50 93 THR A N 1
ATOM 732 C CA . THR A 1 93 ? 8.850 -16.579 -17.119 1.00 96.50 93 THR A CA 1
ATOM 733 C C . THR A 1 93 ? 7.633 -17.491 -17.072 1.00 96.50 93 THR A C 1
ATOM 735 O O . THR A 1 93 ? 7.638 -18.500 -16.367 1.00 96.50 93 THR A O 1
ATOM 738 N N . ASP A 1 94 ? 6.571 -17.132 -17.788 1.00 95.12 94 ASP A N 1
ATOM 739 C CA . ASP A 1 94 ? 5.364 -17.946 -17.853 1.00 95.12 94 ASP A CA 1
ATOM 740 C C . ASP A 1 94 ? 5.544 -19.187 -18.749 1.00 95.12 94 ASP A C 1
ATOM 742 O O . ASP A 1 94 ? 6.543 -19.366 -19.448 1.00 95.12 94 ASP A O 1
ATOM 746 N N . ARG A 1 95 ? 4.525 -20.053 -18.774 1.00 95.88 95 ARG A N 1
ATOM 747 C CA . ARG A 1 95 ? 4.511 -21.280 -19.593 1.00 95.88 95 ARG A CA 1
ATOM 748 C C . ARG A 1 95 ? 4.629 -21.054 -21.109 1.00 95.88 95 ARG A C 1
ATOM 750 O O . ARG A 1 95 ? 4.766 -22.022 -21.847 1.00 95.88 95 ARG A O 1
ATOM 757 N N . ARG A 1 96 ? 4.493 -19.815 -21.589 1.00 96.12 96 ARG A N 1
ATOM 758 C CA . ARG A 1 96 ? 4.619 -19.427 -23.003 1.00 96.12 96 ARG A CA 1
ATOM 759 C C . ARG A 1 96 ? 5.991 -18.821 -23.307 1.00 96.12 96 ARG A C 1
ATOM 761 O O . ARG A 1 96 ? 6.201 -18.358 -24.423 1.00 96.12 96 ARG A O 1
ATOM 768 N N . GLY A 1 97 ? 6.908 -18.812 -22.339 1.00 93.88 97 GLY A N 1
ATOM 769 C CA . GLY A 1 97 ? 8.230 -18.211 -22.492 1.00 93.88 97 GLY A CA 1
ATOM 770 C C . GLY A 1 97 ? 8.228 -16.686 -22.362 1.00 93.88 97 GLY A C 1
ATOM 771 O O . GLY A 1 97 ? 9.238 -16.061 -22.675 1.00 93.88 97 GLY A O 1
ATOM 772 N N . VAL A 1 98 ? 7.128 -16.069 -21.911 1.00 94.00 98 VAL A N 1
ATOM 773 C CA . VAL A 1 98 ? 7.049 -14.613 -21.730 1.00 94.00 98 VAL A CA 1
ATOM 774 C C . VAL A 1 98 ? 7.491 -14.259 -20.316 1.00 94.00 98 VAL A C 1
ATOM 776 O O . VAL A 1 98 ? 6.959 -14.785 -19.340 1.00 94.00 98 VAL A O 1
ATOM 779 N N . TRP A 1 99 ? 8.469 -13.364 -20.201 1.00 95.25 99 TRP A N 1
ATOM 780 C CA . TRP A 1 99 ? 8.937 -12.858 -18.914 1.00 95.25 99 TRP A CA 1
ATOM 781 C C . TRP A 1 99 ? 8.016 -11.751 -18.376 1.00 95.25 99 TRP A C 1
ATOM 783 O O . TRP A 1 99 ? 7.648 -10.833 -19.111 1.00 95.25 99 TRP A O 1
ATOM 793 N N . HIS A 1 100 ? 7.682 -11.824 -17.086 1.00 94.44 100 HIS A N 1
ATOM 794 C CA . HIS A 1 100 ? 6.826 -10.878 -16.368 1.00 94.44 100 HIS A CA 1
ATOM 795 C C . HIS A 1 100 ? 7.529 -10.350 -15.119 1.00 94.44 100 HIS A C 1
ATOM 797 O O . HIS A 1 100 ? 7.992 -11.126 -14.283 1.00 94.44 100 HIS A O 1
ATOM 803 N N . SER A 1 101 ? 7.547 -9.027 -14.957 1.00 95.88 101 SER A N 1
ATOM 804 C CA . SER A 1 101 ? 8.048 -8.377 -13.740 1.00 95.88 101 SER A CA 1
ATOM 805 C C . SER A 1 101 ? 7.103 -8.571 -12.551 1.00 95.88 101 SER A C 1
ATOM 807 O O . SER A 1 101 ? 5.889 -8.399 -12.681 1.00 95.88 101 SER A O 1
ATOM 809 N N . THR A 1 102 ? 7.667 -8.828 -11.371 1.00 96.62 102 THR A N 1
ATOM 810 C CA . THR A 1 102 ? 6.961 -8.814 -10.077 1.00 96.62 102 THR A CA 1
ATOM 811 C C . THR A 1 102 ? 7.291 -7.578 -9.240 1.00 96.62 102 THR A C 1
ATOM 813 O O . THR A 1 102 ? 6.869 -7.505 -8.088 1.00 96.62 102 THR A O 1
ATOM 816 N N . LEU A 1 103 ? 8.007 -6.589 -9.797 1.00 96.69 103 LEU A N 1
ATOM 817 C CA . LEU A 1 103 ? 8.506 -5.418 -9.062 1.00 96.69 103 LEU A CA 1
ATOM 818 C C . LEU A 1 103 ? 7.426 -4.752 -8.198 1.00 96.69 103 LEU A C 1
ATOM 820 O O . LEU A 1 103 ? 7.645 -4.528 -7.013 1.00 96.69 103 LEU A O 1
ATOM 824 N N . ALA A 1 104 ? 6.256 -4.466 -8.779 1.00 96.44 104 ALA A N 1
ATOM 825 C CA . ALA A 1 104 ? 5.174 -3.783 -8.073 1.00 96.44 104 ALA A CA 1
ATOM 826 C C . ALA A 1 104 ? 4.684 -4.578 -6.853 1.00 96.44 104 ALA A C 1
ATOM 828 O O . ALA A 1 104 ? 4.612 -4.036 -5.756 1.00 96.44 104 ALA A O 1
ATOM 829 N N . SER A 1 105 ? 4.368 -5.865 -7.028 1.00 97.19 105 SER A N 1
ATOM 830 C CA . SER A 1 105 ? 3.871 -6.707 -5.936 1.00 97.19 105 SER A CA 1
ATOM 831 C C . SER A 1 105 ? 4.942 -6.968 -4.880 1.00 97.19 105 SER A C 1
ATOM 833 O O . SER A 1 105 ? 4.639 -6.904 -3.694 1.00 97.19 105 SER A O 1
ATOM 835 N N . SER A 1 106 ? 6.193 -7.187 -5.293 1.00 96.75 106 SER A N 1
ATOM 836 C CA . SER A 1 106 ? 7.313 -7.400 -4.372 1.00 96.75 106 SER A CA 1
ATOM 837 C C . SER A 1 106 ? 7.623 -6.150 -3.545 1.00 96.75 106 SER A C 1
ATOM 839 O O . SER A 1 106 ? 7.878 -6.267 -2.351 1.00 96.75 106 SER A O 1
ATOM 841 N N . ALA A 1 107 ? 7.564 -4.956 -4.145 1.00 97.38 107 ALA A N 1
ATOM 842 C CA . ALA A 1 107 ? 7.741 -3.700 -3.418 1.00 97.38 107 ALA A CA 1
ATOM 843 C C . ALA A 1 107 ? 6.606 -3.465 -2.410 1.00 97.38 107 ALA A C 1
ATOM 845 O O . ALA A 1 107 ? 6.862 -3.063 -1.279 1.00 97.38 107 ALA A O 1
ATOM 846 N N . ILE A 1 108 ? 5.355 -3.755 -2.792 1.00 98.06 108 ILE A N 1
ATOM 847 C CA . ILE A 1 108 ? 4.210 -3.654 -1.876 1.00 98.06 108 ILE A CA 1
ATOM 848 C C . ILE A 1 108 ? 4.379 -4.619 -0.697 1.00 98.06 108 ILE A C 1
ATOM 850 O O . ILE A 1 108 ? 4.194 -4.206 0.440 1.00 98.06 108 ILE A O 1
ATOM 854 N N . GLN A 1 109 ? 4.765 -5.874 -0.942 1.00 97.06 109 GLN A N 1
ATOM 855 C CA . GLN A 1 109 ? 4.989 -6.859 0.124 1.00 97.06 109 GLN A CA 1
ATOM 856 C C . GLN A 1 109 ? 6.083 -6.429 1.103 1.00 97.06 109 GLN A C 1
ATOM 858 O O . GLN A 1 109 ? 5.895 -6.555 2.309 1.00 97.06 109 GLN A O 1
ATOM 863 N N . GLN A 1 110 ? 7.193 -5.885 0.596 1.00 96.38 110 GLN A N 1
ATOM 864 C CA . GLN A 1 110 ? 8.257 -5.342 1.445 1.00 96.38 110 GLN A CA 1
ATOM 865 C C . GLN A 1 110 ? 7.751 -4.175 2.295 1.00 96.38 110 GLN A C 1
ATOM 867 O O . GLN A 1 110 ? 7.960 -4.165 3.501 1.00 96.38 110 GLN A O 1
ATOM 872 N N . ALA A 1 111 ? 7.017 -3.235 1.695 1.00 97.38 111 ALA A N 1
ATOM 873 C CA . ALA A 1 111 ? 6.447 -2.116 2.436 1.00 97.38 111 ALA A CA 1
ATOM 874 C C . ALA A 1 111 ? 5.454 -2.572 3.516 1.00 97.38 111 ALA A C 1
ATOM 876 O O . ALA A 1 111 ? 5.482 -2.056 4.626 1.00 97.38 111 ALA A O 1
ATOM 877 N N . LEU A 1 112 ? 4.596 -3.557 3.229 1.00 97.12 112 LEU A N 1
ATOM 878 C CA . LEU A 1 112 ? 3.621 -4.071 4.200 1.00 97.12 112 LEU A CA 1
ATOM 879 C C . LEU A 1 112 ? 4.265 -4.665 5.456 1.00 97.12 112 LEU A C 1
ATOM 881 O O . LEU A 1 112 ? 3.628 -4.647 6.508 1.00 97.12 112 LEU A O 1
ATOM 885 N N . ALA A 1 113 ? 5.495 -5.172 5.356 1.00 95.12 113 ALA A N 1
ATOM 886 C CA . ALA A 1 113 ? 6.211 -5.750 6.487 1.00 95.12 113 ALA A CA 1
ATOM 887 C C . ALA A 1 113 ? 6.631 -4.703 7.533 1.00 95.12 113 ALA A C 1
ATOM 889 O O . ALA A 1 113 ? 6.756 -5.054 8.701 1.00 95.12 113 ALA A O 1
ATOM 890 N N . SER A 1 114 ? 6.818 -3.442 7.129 1.00 94.81 114 SER A N 1
ATOM 891 C CA . SER A 1 114 ? 7.418 -2.402 7.983 1.00 94.81 114 SER A CA 1
ATOM 892 C C . SER A 1 114 ? 6.570 -1.136 8.121 1.00 94.81 114 SER A C 1
ATOM 894 O O . SER A 1 114 ? 6.776 -0.364 9.054 1.00 94.81 114 SER A O 1
ATOM 896 N N . ILE A 1 115 ? 5.577 -0.927 7.248 1.00 95.75 115 ILE A N 1
ATOM 897 C CA . ILE A 1 115 ? 4.825 0.336 7.179 1.00 95.75 115 ILE A CA 1
ATOM 898 C C . ILE A 1 115 ? 4.151 0.722 8.495 1.00 95.75 115 ILE A C 1
ATOM 900 O O . ILE A 1 115 ? 4.037 1.910 8.777 1.00 95.75 115 ILE A O 1
ATOM 904 N N . GLY A 1 116 ? 3.705 -0.247 9.300 1.00 94.88 116 GLY A N 1
ATOM 905 C CA . GLY A 1 116 ? 3.081 0.036 10.593 1.00 94.88 116 GLY A CA 1
ATOM 906 C C . GLY A 1 116 ? 4.030 0.786 11.527 1.00 94.88 116 GLY A C 1
ATOM 907 O O . GLY A 1 116 ? 3.696 1.877 11.989 1.00 94.88 116 GLY A O 1
ATOM 908 N N . ALA A 1 117 ? 5.227 0.238 11.736 1.00 94.12 117 ALA A N 1
ATOM 909 C CA . ALA A 1 117 ? 6.255 0.838 12.576 1.00 94.12 117 ALA A CA 1
ATOM 910 C C . ALA A 1 117 ? 6.795 2.139 11.969 1.00 94.12 117 ALA A C 1
ATOM 912 O O . ALA A 1 117 ? 6.789 3.178 12.629 1.00 94.12 117 ALA A O 1
ATOM 913 N N . ASP A 1 118 ? 7.173 2.122 10.689 1.00 95.69 118 ASP A N 1
ATOM 914 C CA . ASP A 1 118 ? 7.782 3.283 10.030 1.00 95.69 118 ASP A CA 1
ATOM 915 C C . ASP A 1 118 ? 6.840 4.496 9.994 1.00 95.69 118 ASP A C 1
ATOM 917 O O . ASP A 1 118 ? 7.267 5.642 10.173 1.00 95.69 118 ASP A O 1
ATOM 921 N N . TYR A 1 119 ? 5.540 4.258 9.797 1.00 95.00 119 TYR A N 1
ATOM 922 C CA . TYR A 1 119 ? 4.534 5.313 9.836 1.00 95.00 119 TYR A CA 1
ATOM 923 C C . TYR A 1 119 ? 4.396 5.913 11.241 1.00 95.00 119 TYR A C 1
ATOM 925 O O . TYR A 1 119 ? 4.324 7.137 11.375 1.00 95.00 119 TYR A O 1
ATOM 933 N N . LEU A 1 120 ? 4.370 5.073 12.282 1.00 93.06 120 LEU A N 1
ATOM 934 C CA . LEU A 1 120 ? 4.226 5.508 13.675 1.00 93.06 120 LEU A CA 1
ATOM 935 C C . LEU A 1 120 ? 5.486 6.201 14.207 1.00 93.06 120 LEU A C 1
ATOM 937 O O . LEU A 1 120 ? 5.360 7.172 14.944 1.00 93.06 120 LEU A O 1
ATOM 941 N N . LEU A 1 121 ? 6.684 5.812 13.766 1.00 92.44 121 LEU A N 1
ATOM 942 C CA . LEU A 1 121 ? 7.927 6.520 14.101 1.00 92.44 121 LEU A CA 1
ATOM 943 C C . LEU A 1 121 ? 7.923 7.967 13.590 1.00 92.44 121 LEU A C 1
ATOM 945 O O . LEU A 1 121 ? 8.389 8.878 14.270 1.00 92.44 121 LEU A O 1
ATOM 949 N N . GLN A 1 122 ? 7.372 8.201 12.396 1.00 91.62 122 GLN A N 1
ATOM 950 C CA . GLN A 1 122 ? 7.224 9.559 11.863 1.00 91.62 122 GLN A CA 1
ATOM 951 C C . GLN A 1 122 ? 6.027 10.305 12.455 1.00 91.62 122 GLN A C 1
ATOM 953 O O . GLN A 1 122 ? 5.994 11.539 12.438 1.00 91.62 122 GLN A O 1
ATOM 958 N N . ARG A 1 123 ? 5.013 9.572 12.922 1.00 89.25 123 ARG A N 1
ATOM 959 C CA . ARG A 1 123 ? 3.755 10.119 13.440 1.00 89.25 123 ARG A CA 1
ATOM 960 C C . ARG A 1 123 ? 3.356 9.389 14.724 1.00 89.25 123 ARG A C 1
ATOM 962 O O . ARG A 1 123 ? 2.407 8.598 14.685 1.00 89.25 123 ARG A O 1
ATOM 969 N N . PRO A 1 124 ? 4.051 9.668 15.842 1.00 88.56 124 PRO A N 1
ATOM 970 C CA . PRO A 1 124 ? 3.780 8.998 17.104 1.00 88.56 124 PRO A CA 1
ATOM 971 C C . PRO A 1 124 ? 2.325 9.197 17.543 1.00 88.56 124 PRO A C 1
ATOM 973 O O . PRO A 1 124 ? 1.752 10.271 17.302 1.00 88.56 124 PRO A O 1
ATOM 976 N N . PRO A 1 125 ? 1.701 8.190 18.175 1.00 87.00 125 PRO A N 1
ATOM 977 C CA . PRO A 1 125 ? 0.343 8.320 18.675 1.00 87.00 125 PRO A CA 1
ATOM 978 C C . PRO A 1 125 ? 0.274 9.370 19.787 1.00 87.00 125 PRO A C 1
ATOM 980 O O . PRO A 1 125 ? 1.094 9.391 20.699 1.00 87.00 125 PRO A O 1
ATOM 983 N N . CYS A 1 126 ? -0.739 10.238 19.738 1.00 84.75 126 CYS A N 1
ATOM 984 C CA . CYS A 1 126 ? -0.987 11.194 20.822 1.00 84.75 126 CYS A CA 1
ATOM 985 C C . CYS A 1 126 ? -1.631 10.535 22.051 1.00 84.75 126 CYS A C 1
ATOM 987 O O . CYS A 1 126 ? -1.468 11.038 23.158 1.00 84.75 126 CYS A O 1
ATOM 989 N N . PHE A 1 127 ? -2.360 9.433 21.846 1.00 86.38 127 PHE A N 1
ATOM 990 C CA . PHE A 1 127 ? -3.068 8.681 22.882 1.00 86.38 127 PHE A CA 1
ATOM 991 C C . PHE A 1 127 ? -2.631 7.209 22.819 1.00 86.38 127 PHE A C 1
ATOM 993 O O . PHE A 1 127 ? -3.264 6.423 22.117 1.00 86.38 127 PHE A O 1
ATOM 1000 N N . PRO A 1 128 ? -1.528 6.831 23.493 1.00 84.50 128 PRO A N 1
ATOM 1001 C CA . PRO A 1 128 ? -1.006 5.461 23.459 1.00 84.50 128 PRO A CA 1
ATOM 1002 C C . PRO A 1 128 ? -1.963 4.420 24.057 1.00 84.50 128 PRO A C 1
ATOM 1004 O O . PRO A 1 128 ? -1.877 3.244 23.729 1.00 84.50 128 PRO A O 1
ATOM 1007 N N . ASP A 1 129 ? -2.898 4.851 24.904 1.00 85.50 129 ASP A N 1
ATOM 1008 C CA . ASP A 1 129 ? -3.909 3.972 25.501 1.00 85.50 129 ASP A CA 1
ATOM 1009 C C . ASP A 1 129 ? -5.089 3.673 24.549 1.00 85.50 129 ASP A C 1
ATOM 1011 O O . ASP A 1 129 ? -5.914 2.804 24.834 1.00 85.50 129 ASP A O 1
ATOM 1015 N N . GLU A 1 130 ? -5.194 4.382 23.418 1.00 86.25 130 GLU A N 1
ATOM 1016 C CA . GLU A 1 130 ? -6.198 4.136 22.373 1.00 86.25 130 GLU A CA 1
ATOM 1017 C C . GLU A 1 130 ? -5.633 3.241 21.254 1.00 86.25 130 GLU A C 1
ATOM 1019 O O . GLU A 1 130 ? -4.420 3.187 21.062 1.00 86.25 130 GLU A O 1
ATOM 1024 N N . PRO A 1 131 ? -6.466 2.551 20.449 1.00 88.00 131 PRO A N 1
ATOM 1025 C CA . PRO A 1 131 ? -5.962 1.766 19.324 1.00 88.00 131 PRO A CA 1
ATOM 1026 C C . PRO A 1 131 ? -5.213 2.627 18.293 1.00 88.00 131 PRO A C 1
ATOM 1028 O O . PRO A 1 131 ? -5.814 3.408 17.555 1.00 88.00 131 PRO A O 1
ATOM 1031 N N . TYR A 1 132 ? -3.891 2.462 18.222 1.00 87.81 132 TYR A N 1
ATOM 1032 C CA . TYR A 1 132 ? -3.027 3.181 17.277 1.00 87.81 132 TYR A CA 1
ATOM 1033 C C . TYR A 1 132 ? -2.227 2.265 16.345 1.00 87.81 132 TYR A C 1
ATOM 1035 O O . TYR A 1 132 ? -1.763 2.724 15.297 1.00 87.81 132 TYR A O 1
ATOM 1043 N N . GLU A 1 133 ? -2.044 0.992 16.717 1.00 93.44 133 GLU A N 1
ATOM 1044 C CA . GLU A 1 133 ? -1.299 0.021 15.916 1.00 93.44 133 GLU A CA 1
ATOM 1045 C C . GLU A 1 133 ? -1.978 -0.138 14.553 1.00 93.44 133 GLU A C 1
ATOM 1047 O O . GLU A 1 133 ? -3.169 -0.442 14.455 1.00 93.44 133 GLU A O 1
ATOM 1052 N N . ILE A 1 134 ? -1.216 0.071 13.479 1.00 95.88 134 ILE A N 1
ATOM 1053 C CA . ILE A 1 134 ? -1.732 -0.136 12.130 1.00 95.88 134 ILE A CA 1
ATOM 1054 C C . ILE A 1 134 ? -1.902 -1.639 11.915 1.00 95.88 134 ILE A C 1
ATOM 1056 O O . ILE A 1 134 ? -0.922 -2.369 11.822 1.00 95.88 134 ILE A O 1
ATOM 1060 N N . LYS A 1 135 ? -3.150 -2.094 11.797 1.00 96.12 135 LYS A N 1
ATOM 1061 C CA . LYS A 1 135 ? -3.499 -3.508 11.602 1.00 96.12 135 LYS A CA 1
ATOM 1062 C C . LYS A 1 135 ? -3.814 -3.844 10.156 1.00 96.12 135 LYS A C 1
ATOM 1064 O O . LYS A 1 135 ? -3.603 -4.979 9.733 1.00 96.12 135 LYS A O 1
ATOM 1069 N N . VAL A 1 136 ? -4.342 -2.886 9.394 1.00 97.44 136 VAL A N 1
ATOM 1070 C CA . VAL A 1 136 ? -4.832 -3.131 8.033 1.00 97.44 136 VAL A CA 1
ATOM 1071 C C . VAL A 1 136 ? -4.373 -2.045 7.076 1.00 97.44 136 VAL A C 1
ATOM 1073 O O . VAL A 1 136 ? -4.430 -0.853 7.374 1.00 97.44 136 VAL A O 1
ATOM 1076 N N . VAL A 1 137 ? -3.990 -2.469 5.874 1.00 97.88 137 VAL A N 1
ATOM 1077 C CA . VAL A 1 137 ? -3.792 -1.588 4.726 1.00 97.88 137 VAL A CA 1
ATOM 1078 C C . VAL A 1 137 ? -4.879 -1.8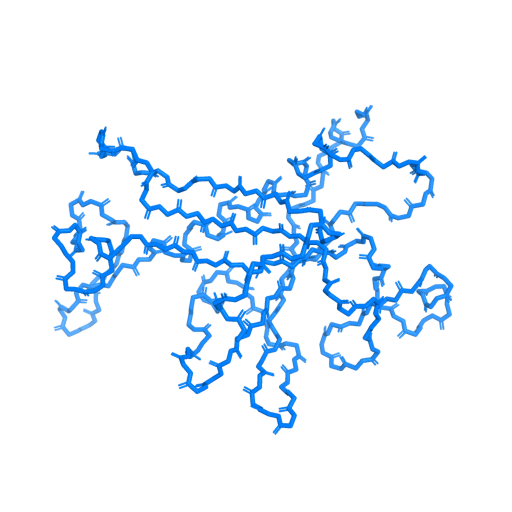55 3.697 1.00 97.88 137 VAL A C 1
ATOM 1080 O O . VAL A 1 137 ? -5.059 -2.990 3.259 1.00 97.88 137 VAL A O 1
ATOM 1083 N N . LEU A 1 138 ? -5.571 -0.803 3.267 1.00 96.94 138 LEU A N 1
ATOM 1084 C CA . LEU A 1 138 ? -6.494 -0.828 2.137 1.00 96.94 138 LEU A CA 1
ATOM 1085 C C . LEU A 1 138 ? -5.898 -0.150 0.900 1.00 96.94 138 LEU A C 1
ATOM 1087 O O . LEU A 1 138 ? -4.954 0.631 0.993 1.00 96.94 138 LEU A O 1
ATOM 1091 N N . SER A 1 139 ? -6.457 -0.425 -0.273 1.00 95.50 139 SER A N 1
ATOM 1092 C CA . SER A 1 139 ? -6.174 0.320 -1.501 1.00 95.50 139 SER A CA 1
ATOM 1093 C C . SER A 1 139 ? -7.393 0.320 -2.420 1.00 95.50 139 SER A C 1
ATOM 1095 O O . SER A 1 139 ? -8.190 -0.620 -2.421 1.00 95.50 139 SER A O 1
ATOM 1097 N N . TYR A 1 140 ? -7.539 1.377 -3.215 1.00 92.62 140 TYR A N 1
ATOM 1098 C CA . TYR A 1 140 ? -8.635 1.527 -4.171 1.00 92.62 140 TYR A CA 1
ATOM 1099 C C . TYR A 1 140 ? -8.152 1.241 -5.593 1.00 92.62 140 TYR A C 1
ATOM 1101 O O . TYR A 1 140 ? -7.162 1.816 -6.045 1.00 92.62 140 TYR A O 1
ATOM 1109 N N . CYS A 1 141 ? -8.886 0.404 -6.324 1.00 91.31 141 CYS A N 1
ATOM 1110 C CA . CYS A 1 141 ? -8.578 0.026 -7.697 1.00 91.31 141 CYS A CA 1
ATOM 1111 C C . CYS A 1 141 ? -9.761 0.348 -8.615 1.00 91.31 141 CYS A C 1
ATOM 1113 O O . CYS A 1 141 ? -10.839 -0.225 -8.490 1.00 91.31 141 CYS A O 1
ATOM 1115 N N . ASP A 1 142 ? -9.554 1.261 -9.561 1.00 89.44 142 ASP A N 1
ATOM 1116 C CA . ASP A 1 142 ? -10.520 1.529 -10.626 1.00 89.44 142 ASP A CA 1
ATOM 1117 C C . ASP A 1 142 ? -10.383 0.461 -11.722 1.00 89.44 142 ASP A C 1
ATOM 1119 O O . ASP A 1 142 ? -9.388 0.434 -12.459 1.00 89.44 142 ASP A O 1
ATOM 1123 N N . THR A 1 143 ? -11.382 -0.419 -11.825 1.00 84.31 143 THR A N 1
ATOM 1124 C CA . THR A 1 143 ? -11.371 -1.563 -12.753 1.00 84.31 143 THR A CA 1
ATOM 1125 C C . THR A 1 143 ? -11.405 -1.165 -14.224 1.00 84.31 143 THR A C 1
ATOM 1127 O O . THR A 1 143 ? -10.991 -1.948 -15.080 1.00 84.31 143 THR A O 1
ATOM 1130 N N . THR A 1 144 ? -11.795 0.075 -14.536 1.00 85.00 144 THR A N 1
ATOM 1131 C CA . THR A 1 144 ? -11.728 0.606 -15.907 1.00 85.00 144 THR A CA 1
ATOM 1132 C C . THR A 1 144 ? -10.288 0.810 -16.385 1.00 85.00 144 THR A C 1
ATOM 1134 O O . THR A 1 144 ? -10.041 0.898 -17.588 1.00 85.00 144 THR A O 1
ATOM 1137 N N . ARG A 1 145 ? -9.323 0.872 -15.455 1.00 82.19 145 ARG A N 1
ATOM 1138 C CA . ARG A 1 145 ? -7.904 1.152 -15.735 1.00 82.19 145 ARG A CA 1
ATOM 1139 C C . ARG A 1 145 ? -6.971 0.027 -15.302 1.00 82.19 145 ARG A C 1
ATOM 1141 O O . ARG A 1 145 ? -5.956 -0.209 -15.953 1.00 82.19 145 ARG A O 1
ATOM 1148 N N . HIS A 1 146 ? -7.290 -0.661 -14.208 1.00 84.19 146 HIS A N 1
ATOM 1149 C CA . HIS A 1 146 ? -6.408 -1.646 -13.586 1.00 84.19 146 HIS A CA 1
ATOM 1150 C C . HIS A 1 146 ? -7.186 -2.897 -13.163 1.00 84.19 146 HIS A C 1
ATOM 1152 O O . HIS A 1 146 ? -8.290 -2.808 -12.655 1.00 84.19 146 HIS A O 1
ATOM 1158 N N . LYS A 1 147 ? -6.594 -4.087 -13.319 1.00 86.25 147 LYS A N 1
ATOM 1159 C CA . LYS A 1 147 ? -7.256 -5.380 -13.026 1.00 86.25 147 LYS A CA 1
ATOM 1160 C C . LYS A 1 147 ? -7.044 -5.903 -11.593 1.00 86.25 147 LYS A C 1
ATOM 1162 O O . LYS A 1 147 ? -7.192 -7.103 -11.345 1.00 86.25 147 LYS A O 1
ATOM 1167 N N . GLY A 1 148 ? -6.539 -5.061 -10.692 1.00 88.50 148 GLY A N 1
ATOM 1168 C CA . GLY A 1 148 ? -6.165 -5.454 -9.327 1.00 88.50 148 GLY A CA 1
ATOM 1169 C C . GLY A 1 148 ? -5.062 -6.523 -9.223 1.00 88.50 148 GLY A C 1
ATOM 1170 O O . GLY A 1 148 ? -4.835 -7.076 -8.151 1.00 88.50 148 GLY A O 1
ATOM 1171 N N . THR A 1 149 ? -4.368 -6.854 -10.321 1.00 92.25 149 THR A N 1
ATOM 1172 C CA . THR A 1 149 ? -3.389 -7.956 -10.372 1.00 92.25 149 THR A CA 1
ATOM 1173 C C . THR A 1 149 ? -2.259 -7.779 -9.364 1.00 92.25 149 THR A C 1
ATOM 1175 O O . THR A 1 149 ? -1.894 -8.737 -8.690 1.00 92.25 149 THR A O 1
ATOM 1178 N N . ILE A 1 150 ? -1.738 -6.556 -9.231 1.00 94.31 150 ILE A N 1
ATOM 1179 C CA . ILE A 1 150 ? -0.639 -6.264 -8.303 1.00 94.31 150 ILE A CA 1
ATOM 1180 C C . ILE A 1 150 ? -1.065 -6.431 -6.840 1.00 94.31 150 ILE A C 1
ATOM 1182 O O . ILE A 1 150 ? -0.266 -6.899 -6.041 1.00 94.31 150 ILE A O 1
ATOM 1186 N N . TYR A 1 151 ? -2.323 -6.122 -6.504 1.00 95.88 151 TYR A N 1
ATOM 1187 C CA . TYR A 1 151 ? -2.852 -6.264 -5.147 1.00 95.88 151 TYR A CA 1
ATOM 1188 C C . TYR A 1 151 ? -3.026 -7.736 -4.787 1.00 95.88 151 TYR A C 1
ATOM 1190 O O . TYR A 1 151 ? -2.530 -8.171 -3.753 1.00 95.88 151 TYR A O 1
ATOM 1198 N N . ARG A 1 152 ? -3.622 -8.534 -5.684 1.00 95.44 152 ARG A N 1
ATOM 1199 C CA . ARG A 1 152 ? -3.715 -9.993 -5.501 1.00 95.44 152 ARG A CA 1
ATOM 1200 C C . ARG A 1 152 ? -2.346 -10.641 -5.342 1.00 95.44 152 ARG A C 1
ATOM 1202 O O . ARG A 1 152 ? -2.147 -11.428 -4.426 1.00 95.44 152 ARG A O 1
ATOM 1209 N N . ALA A 1 153 ? -1.400 -10.287 -6.210 1.00 95.44 153 ALA A N 1
ATOM 1210 C CA . ALA A 1 153 ? -0.035 -10.800 -6.136 1.00 95.44 153 ALA A CA 1
ATOM 1211 C C . ALA A 1 153 ? 0.693 -10.360 -4.853 1.00 95.44 153 ALA A C 1
ATOM 1213 O O . ALA A 1 153 ? 1.566 -11.079 -4.380 1.00 95.44 153 ALA A O 1
ATOM 1214 N N . ALA A 1 154 ? 0.320 -9.213 -4.278 1.00 96.38 154 ALA A N 1
ATOM 1215 C CA . ALA A 1 154 ? 0.844 -8.724 -3.008 1.00 96.38 154 ALA A CA 1
ATOM 1216 C C . ALA A 1 154 ? 0.117 -9.285 -1.768 1.00 96.38 154 ALA A C 1
ATOM 1218 O O . ALA A 1 154 ? 0.495 -8.937 -0.655 1.00 96.38 154 ALA A O 1
ATOM 1219 N N . GLY A 1 155 ? -0.891 -10.151 -1.935 1.00 96.19 155 GLY A N 1
ATOM 1220 C CA . GLY A 1 155 ? -1.616 -10.787 -0.827 1.00 96.19 155 GLY A CA 1
ATOM 1221 C C . GLY A 1 155 ? -2.895 -10.073 -0.381 1.00 96.19 155 GLY A C 1
ATOM 1222 O O . GLY A 1 155 ? -3.480 -10.457 0.625 1.00 96.19 155 GLY A O 1
ATOM 1223 N N . PHE A 1 156 ? -3.368 -9.067 -1.120 1.00 97.62 156 PHE A N 1
ATOM 1224 C CA . PHE A 1 156 ? -4.629 -8.403 -0.798 1.00 97.62 156 PHE A CA 1
ATOM 1225 C C . PHE A 1 156 ? -5.833 -9.276 -1.161 1.00 97.62 156 PHE A C 1
ATOM 1227 O O . PHE A 1 156 ? -5.886 -9.891 -2.231 1.00 97.62 156 PHE A O 1
ATOM 1234 N N . ALA A 1 157 ? -6.854 -9.216 -0.311 1.00 97.06 157 ALA A N 1
ATOM 1235 C CA . ALA A 1 157 ? -8.192 -9.716 -0.575 1.00 97.06 157 ALA A CA 1
ATOM 1236 C C . ALA A 1 157 ? -9.113 -8.581 -1.050 1.00 97.06 157 ALA A C 1
ATOM 1238 O O . ALA A 1 157 ? -8.935 -7.414 -0.694 1.00 97.06 157 ALA A O 1
ATOM 1239 N N . LEU A 1 158 ? -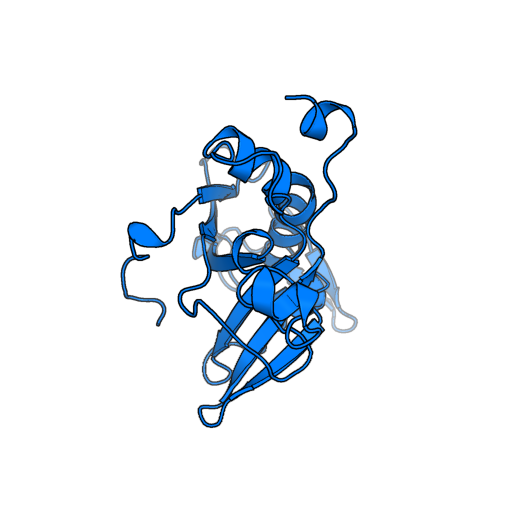10.114 -8.921 -1.863 1.00 96.31 158 LEU A N 1
ATOM 1240 C CA . LEU A 1 158 ? -11.150 -7.975 -2.271 1.00 96.31 158 LEU A CA 1
ATOM 1241 C C . LEU A 1 158 ? -12.149 -7.799 -1.119 1.00 96.31 158 LEU A C 1
ATOM 1243 O O . LEU A 1 158 ? -12.799 -8.762 -0.722 1.00 96.31 158 LEU A O 1
ATOM 1247 N N . ALA A 1 159 ? -12.290 -6.579 -0.598 1.00 95.69 159 ALA A N 1
ATOM 1248 C CA . ALA A 1 159 ? -13.268 -6.259 0.442 1.00 95.69 159 ALA A CA 1
ATOM 1249 C C . ALA A 1 159 ? -14.654 -5.969 -0.142 1.00 95.69 159 ALA A C 1
ATOM 1251 O O . ALA A 1 159 ? -15.662 -6.430 0.390 1.00 95.69 159 ALA A O 1
ATOM 1252 N N . ARG A 1 160 ? -14.714 -5.147 -1.195 1.00 93.81 160 ARG A N 1
ATOM 1253 C CA . ARG A 1 160 ? -15.967 -4.692 -1.814 1.00 93.81 160 ARG A CA 1
ATOM 1254 C C . ARG A 1 160 ? -15.729 -4.088 -3.192 1.00 93.81 160 ARG A C 1
ATOM 1256 O O . ARG A 1 160 ? -14.617 -3.662 -3.502 1.00 93.81 160 ARG A O 1
ATOM 1263 N N . THR A 1 161 ? -16.811 -3.952 -3.947 1.00 93.50 161 THR A N 1
ATOM 1264 C CA . THR A 1 161 ? -16.870 -3.195 -5.200 1.00 93.50 161 THR A CA 1
ATOM 1265 C C . THR A 1 161 ? -18.050 -2.239 -5.116 1.00 93.50 161 THR A C 1
ATOM 1267 O O . THR A 1 161 ? -19.152 -2.665 -4.780 1.00 93.50 161 THR A O 1
ATOM 1270 N N . ASN A 1 162 ? -17.832 -0.949 -5.377 1.00 89.50 162 ASN A N 1
ATOM 1271 C CA . ASN A 1 162 ? -18.924 0.027 -5.364 1.00 89.50 162 ASN A CA 1
ATOM 1272 C C . ASN A 1 162 ? -19.677 0.071 -6.707 1.00 89.50 162 ASN A C 1
ATOM 1274 O O . ASN A 1 162 ? -19.235 -0.495 -7.705 1.00 89.50 162 ASN A O 1
ATOM 1278 N N . GLU A 1 163 ? -20.787 0.812 -6.752 1.00 87.56 163 GLU A N 1
ATOM 1279 C CA . GLU A 1 163 ? -21.634 0.980 -7.949 1.00 87.56 163 GLU A CA 1
ATOM 1280 C C . GLU A 1 163 ? -20.885 1.545 -9.168 1.00 87.56 163 GLU A C 1
ATOM 1282 O O . GLU A 1 163 ? -21.300 1.362 -10.308 1.00 87.56 163 GLU A O 1
ATOM 1287 N N . ARG A 1 164 ? -19.754 2.222 -8.939 1.00 85.75 164 ARG A N 1
ATOM 1288 C CA . ARG A 1 164 ? -18.895 2.789 -9.986 1.00 85.75 164 ARG A CA 1
ATOM 1289 C C . ARG A 1 164 ? -17.818 1.812 -10.469 1.00 85.75 164 ARG A C 1
ATOM 1291 O O . ARG A 1 164 ? -16.945 2.219 -11.230 1.00 85.75 164 ARG A O 1
ATOM 1298 N N . GLY A 1 165 ? -17.839 0.561 -10.006 1.00 87.19 165 GLY A N 1
ATOM 1299 C CA . GLY A 1 165 ? -16.846 -0.459 -10.345 1.00 87.19 165 GLY A CA 1
ATOM 1300 C C . GLY A 1 165 ? -15.478 -0.243 -9.689 1.00 87.19 165 GLY A C 1
ATOM 1301 O O . GLY A 1 165 ? -14.493 -0.833 -10.132 1.00 87.19 165 GLY A O 1
ATOM 1302 N N . ILE A 1 166 ? -15.387 0.606 -8.659 1.00 90.56 166 ILE A N 1
ATOM 1303 C CA . ILE A 1 166 ? -14.155 0.776 -7.883 1.00 90.56 166 ILE A CA 1
ATOM 1304 C C . ILE A 1 166 ? -14.095 -0.344 -6.851 1.00 90.56 166 ILE A C 1
ATOM 1306 O O . ILE A 1 166 ? -14.966 -0.458 -5.986 1.00 90.56 166 ILE A O 1
ATOM 1310 N N . GLU A 1 167 ? -13.044 -1.145 -6.938 1.00 94.31 167 GLU A N 1
ATOM 1311 C CA . GLU A 1 167 ? -12.727 -2.197 -5.984 1.00 94.31 167 GLU A CA 1
ATOM 1312 C C . GLU A 1 167 ? -11.951 -1.624 -4.794 1.00 94.31 167 GLU A C 1
ATOM 1314 O O . GLU A 1 167 ? -11.037 -0.810 -4.954 1.00 94.31 167 GLU A O 1
ATOM 1319 N N . THR A 1 168 ? -12.288 -2.070 -3.588 1.00 95.06 168 THR A N 1
ATOM 1320 C CA . THR A 1 168 ? -11.486 -1.858 -2.380 1.00 95.06 168 THR A CA 1
ATOM 1321 C C . THR A 1 168 ? -10.800 -3.165 -2.022 1.00 95.06 168 THR A C 1
ATOM 1323 O O . THR A 1 168 ? -11.457 -4.163 -1.733 1.00 95.06 168 THR A O 1
ATOM 1326 N N . TRP A 1 169 ? -9.476 -3.139 -2.036 1.00 96.75 169 TRP A N 1
ATOM 1327 C CA . TRP A 1 169 ? -8.600 -4.241 -1.666 1.00 96.75 169 TRP A CA 1
ATOM 1328 C C . TRP A 1 169 ? -8.065 -4.003 -0.257 1.00 96.75 169 TRP A C 1
ATOM 1330 O O . TRP A 1 169 ? -7.848 -2.850 0.110 1.00 96.75 169 TRP A O 1
ATOM 1340 N N . TYR A 1 170 ? -7.824 -5.056 0.522 1.00 97.62 170 TYR A N 1
ATOM 1341 C CA . TYR A 1 170 ? -7.200 -4.933 1.841 1.00 97.62 170 TYR A CA 1
ATOM 1342 C C . TYR A 1 170 ? -6.319 -6.128 2.207 1.00 97.62 170 TYR A C 1
ATOM 1344 O O . TYR A 1 170 ? -6.474 -7.218 1.660 1.00 97.62 170 TYR A O 1
ATOM 1352 N N . THR A 1 171 ? -5.394 -5.911 3.135 1.00 97.81 171 THR A N 1
ATOM 1353 C CA . THR A 1 171 ? -4.535 -6.939 3.735 1.00 97.81 171 THR A CA 1
ATOM 1354 C C . THR A 1 171 ? -4.115 -6.516 5.140 1.00 97.81 171 THR A C 1
ATOM 1356 O O . THR A 1 171 ? -4.171 -5.330 5.473 1.00 97.81 171 THR A O 1
ATOM 1359 N N . GLY A 1 172 ? -3.671 -7.470 5.957 1.00 96.62 172 GLY A N 1
ATOM 1360 C CA . GLY A 1 172 ? -3.011 -7.161 7.223 1.00 96.62 172 GLY A CA 1
ATOM 1361 C C . GLY A 1 172 ? -1.700 -6.401 7.001 1.00 96.62 172 GLY A C 1
ATOM 1362 O O . GLY A 1 172 ? -0.986 -6.664 6.028 1.00 96.62 172 GLY A O 1
ATOM 1363 N N . ALA A 1 173 ? -1.403 -5.458 7.890 1.00 94.06 173 ALA A N 1
ATOM 1364 C CA . ALA A 1 173 ? -0.073 -4.873 8.028 1.00 94.06 173 ALA A CA 1
ATOM 1365 C C . ALA A 1 173 ? 0.808 -5.780 8.905 1.00 94.06 173 ALA A C 1
ATOM 1367 O O . ALA A 1 173 ? 0.290 -6.573 9.696 1.00 94.06 173 ALA A O 1
ATOM 1368 N N . GLY A 1 17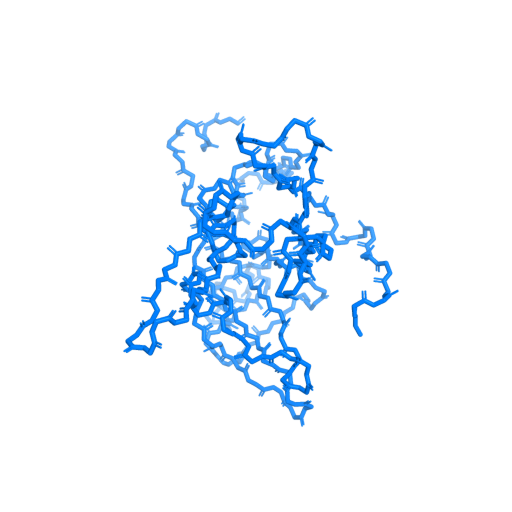4 ? 2.132 -5.677 8.764 1.00 89.12 174 GLY A N 1
ATOM 1369 C CA . GLY A 1 174 ? 3.069 -6.309 9.691 1.00 89.12 174 GLY A CA 1
ATOM 1370 C C . GLY A 1 174 ? 2.789 -5.863 11.126 1.00 89.12 174 GLY A C 1
ATOM 1371 O O . GLY A 1 174 ? 2.629 -4.670 11.379 1.00 89.12 174 GLY A O 1
ATOM 1372 N N . ALA A 1 175 ? 2.687 -6.827 12.043 1.00 87.44 175 ALA A N 1
ATOM 1373 C CA . ALA A 1 175 ? 2.484 -6.540 13.458 1.00 87.44 175 ALA A CA 1
ATOM 1374 C C . ALA A 1 175 ? 3.718 -5.849 14.043 1.00 87.44 175 ALA A C 1
ATOM 1376 O O . ALA A 1 175 ? 4.844 -6.188 13.671 1.00 87.44 175 ALA A O 1
ATOM 1377 N N . LEU A 1 176 ? 3.503 -4.943 14.997 1.00 86.00 176 LEU A N 1
ATOM 1378 C CA . LEU A 1 176 ? 4.609 -4.355 15.746 1.00 86.00 176 LEU A CA 1
ATOM 1379 C C . LEU A 1 176 ? 5.297 -5.439 16.585 1.00 86.00 176 LEU A C 1
ATOM 1381 O O . LEU A 1 176 ? 4.647 -6.239 17.269 1.00 86.00 176 LEU A O 1
ATOM 1385 N N . SER A 1 177 ? 6.624 -5.456 16.551 1.00 83.50 177 SER A N 1
ATOM 1386 C CA . SER A 1 177 ? 7.439 -6.205 17.502 1.00 83.50 177 SER A CA 1
ATOM 1387 C C . SER A 1 177 ? 7.242 -5.670 18.924 1.00 83.50 177 SER A C 1
ATOM 1389 O O . SER A 1 177 ? 6.760 -4.558 19.134 1.00 83.50 177 SER A O 1
ATOM 1391 N N . SER A 1 178 ? 7.644 -6.451 19.931 1.00 78.38 178 SER A N 1
ATOM 1392 C CA . SER A 1 178 ? 7.598 -5.998 21.328 1.00 78.38 178 SER A CA 1
ATOM 1393 C C . SER A 1 178 ? 8.388 -4.704 21.533 1.00 78.38 178 SER A C 1
ATOM 1395 O O . SER A 1 178 ? 7.903 -3.799 22.191 1.00 78.38 178 SER A O 1
ATOM 1397 N N . TYR A 1 179 ? 9.555 -4.586 20.895 1.00 77.31 179 TYR A N 1
ATOM 1398 C CA . TYR A 1 179 ? 10.375 -3.377 20.961 1.00 77.31 179 TYR A CA 1
ATOM 1399 C C . TYR A 1 179 ? 9.670 -2.161 20.344 1.00 77.31 179 TYR A C 1
ATOM 1401 O O . TYR A 1 179 ? 9.709 -1.079 20.911 1.00 77.31 179 TYR A O 1
ATOM 1409 N N . GLU A 1 180 ? 8.985 -2.337 19.213 1.00 81.31 180 GLU A N 1
ATOM 1410 C CA . GLU A 1 180 ? 8.243 -1.251 18.557 1.00 81.31 180 GLU A CA 1
ATOM 1411 C C . GLU A 1 180 ? 6.984 -0.822 19.316 1.00 81.31 180 GLU A C 1
ATOM 1413 O O . GLU A 1 180 ? 6.486 0.274 19.079 1.00 81.31 180 GLU A O 1
ATOM 1418 N N . ARG A 1 181 ? 6.468 -1.657 20.224 1.00 76.00 181 ARG A N 1
ATOM 1419 C CA . ARG A 1 181 ? 5.369 -1.281 21.127 1.00 76.00 181 ARG A CA 1
ATOM 1420 C C . ARG A 1 181 ? 5.832 -0.491 22.347 1.00 76.00 181 ARG A C 1
ATOM 1422 O O . ARG A 1 181 ? 5.025 0.240 22.908 1.00 76.00 181 ARG A O 1
ATOM 1429 N N . ASP A 1 182 ? 7.094 -0.651 22.734 1.00 70.00 182 ASP A N 1
ATOM 1430 C CA . ASP A 1 182 ? 7.679 -0.028 23.925 1.00 70.00 182 ASP A CA 1
ATOM 1431 C C . ASP A 1 182 ? 8.366 1.327 23.626 1.00 70.00 182 ASP A C 1
ATOM 1433 O O . ASP A 1 182 ? 8.837 1.984 24.559 1.00 70.00 182 ASP A O 1
ATOM 1437 N N . MET A 1 183 ? 8.457 1.729 22.347 1.00 60.00 183 MET A N 1
ATOM 1438 C CA . MET A 1 183 ? 8.984 3.031 21.890 1.00 60.00 183 MET A CA 1
ATOM 1439 C C . MET A 1 183 ? 7.952 4.153 22.011 1.00 60.00 183 MET A C 1
ATOM 1441 O O . MET A 1 183 ? 8.357 5.252 22.455 1.00 60.00 183 MET A O 1
#

pLDDT: mean 90.45, std 9.64, range [41.19, 98.06]

Sequence (183 aa):
YLHTPVDSRCSPFAYLIELERDPAGPVGCLIFGRPEATRCYDGGLTYGSLADVERGRAQYDRWEVLNLARVYLLPSVQAGGKRYNSHYLPGYTDRRGVWHSTLASSAIQQALASIGADYLLQRPPCFPDEPYEIKVVLSYCDTTRHKGTIYRAAGFALARTNERGIETWYTGAGALSSYERDM

Secondary structure (DSSP, 8-state):
-TTSPPPGGG--EEEEE--TT-TT---EEEEEE--SSS-B-STT--EE-HHHHHTTS-SEEGGGEEEEEEEEE-GGGSTTSTT-STTTS-EEE-TTS-EEE-HHHHHHHHHHHHHHHHHHHHS--S-TTS--S--EEEEEEETTT--SHHHHHTTPEEEEE-TTSEEEEEEEPPPPPHHHH--

Radius of gyration: 17.55 Å; chains: 1; bounding box: 44×38×48 Å